Protein AF-A0A8D8XYU1-F1 (afdb_monomer)

Structure (mmCIF, N/CA/C/O backbone):
data_AF-A0A8D8XYU1-F1
#
_entry.id   AF-A0A8D8XYU1-F1
#
loop_
_atom_site.group_PDB
_atom_site.id
_atom_site.type_symbol
_atom_site.label_atom_id
_atom_site.label_alt_id
_atom_site.label_comp_id
_atom_site.label_asym_id
_atom_site.label_entity_id
_atom_site.label_seq_id
_atom_site.pdbx_PDB_ins_code
_atom_site.Cartn_x
_atom_site.Cartn_y
_atom_site.Cartn_z
_atom_site.occupancy
_atom_site.B_iso_or_equiv
_atom_site.auth_seq_id
_atom_site.auth_comp_id
_atom_site.auth_asym_id
_atom_site.auth_atom_id
_atom_site.pdbx_PDB_model_num
ATOM 1 N N . MET A 1 1 ? 33.922 26.039 55.544 1.00 51.41 1 MET A N 1
ATOM 2 C CA . MET A 1 1 ? 35.081 26.956 55.468 1.00 51.41 1 MET A CA 1
ATOM 3 C C . MET A 1 1 ? 36.335 26.258 55.995 1.00 51.41 1 MET A C 1
ATOM 5 O O . MET A 1 1 ? 36.881 26.666 57.000 1.00 51.41 1 MET A O 1
ATOM 9 N N . ILE A 1 2 ? 36.735 25.170 55.332 1.00 46.47 2 ILE A N 1
ATOM 10 C CA . ILE A 1 2 ? 38.005 24.420 55.407 1.00 46.47 2 ILE A CA 1
ATOM 11 C C . ILE A 1 2 ? 37.890 23.608 54.102 1.00 46.47 2 ILE A C 1
ATOM 13 O O . ILE A 1 2 ? 36.942 22.847 53.972 1.00 46.47 2 ILE A O 1
ATOM 17 N N . ILE A 1 3 ? 38.528 23.915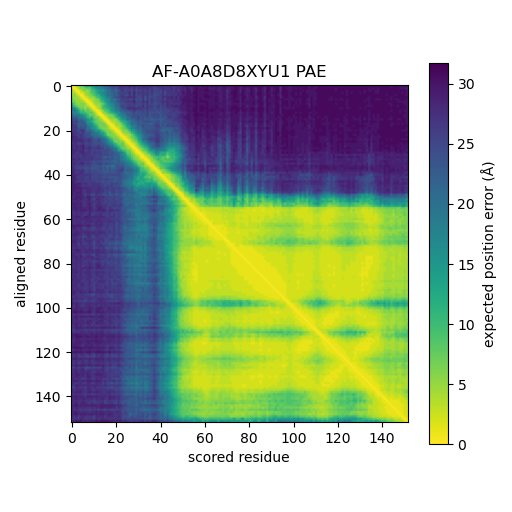 52.979 1.00 39.12 3 ILE A N 1
ATOM 18 C CA . ILE A 1 3 ? 39.875 23.501 52.576 1.00 39.12 3 ILE A CA 1
ATOM 19 C C . ILE A 1 3 ? 40.166 24.353 51.323 1.00 39.12 3 ILE A C 1
ATOM 21 O O . ILE A 1 3 ? 40.108 23.907 50.182 1.00 39.12 3 ILE A O 1
ATOM 25 N N . GLN A 1 4 ? 40.388 25.646 51.541 1.00 47.78 4 GLN A N 1
ATOM 26 C CA . GLN A 1 4 ? 40.924 26.570 50.543 1.00 47.78 4 GLN A CA 1
ATOM 27 C C . GLN A 1 4 ? 42.446 26.598 50.723 1.00 47.78 4 GLN A C 1
ATOM 29 O O . GLN A 1 4 ? 43.030 27.618 51.070 1.00 47.78 4 GLN A O 1
ATOM 34 N N . SER A 1 5 ? 43.075 25.427 50.588 1.00 42.50 5 SER A N 1
ATOM 35 C CA . SER A 1 5 ? 44.508 25.260 50.805 1.00 42.50 5 SER A CA 1
ATOM 36 C C . SER A 1 5 ? 45.082 24.276 49.791 1.00 42.50 5 SER A C 1
ATOM 38 O O . SER A 1 5 ? 44.640 23.136 49.690 1.00 42.50 5 SER A O 1
ATOM 40 N N . CYS A 1 6 ? 46.089 24.746 49.062 1.00 43.38 6 CYS A N 1
ATOM 41 C CA . CYS A 1 6 ? 47.073 23.934 48.349 1.00 43.38 6 CYS A CA 1
ATOM 42 C C . CYS A 1 6 ? 46.692 23.228 47.037 1.00 43.38 6 CYS A C 1
ATOM 44 O O . CYS A 1 6 ? 47.419 22.333 46.619 1.00 43.38 6 CYS A O 1
ATOM 46 N N . PHE A 1 7 ? 45.718 23.709 46.255 1.00 37.00 7 PHE A N 1
ATOM 47 C CA . PHE A 1 7 ? 45.661 23.376 44.810 1.00 37.00 7 PHE A CA 1
ATOM 48 C C . PHE A 1 7 ? 46.658 24.219 43.981 1.00 37.00 7 PHE A C 1
ATOM 50 O O . PHE A 1 7 ? 46.366 24.701 42.888 1.00 37.00 7 PHE A O 1
ATOM 57 N N . ARG A 1 8 ? 47.837 24.478 44.561 1.00 43.56 8 ARG A N 1
ATOM 58 C CA . ARG A 1 8 ? 48.863 25.394 44.049 1.00 43.56 8 ARG A CA 1
ATOM 59 C C . ARG A 1 8 ? 50.261 24.821 44.265 1.00 43.56 8 ARG A C 1
ATOM 61 O O . ARG A 1 8 ? 51.133 25.497 44.797 1.00 43.56 8 ARG A O 1
ATOM 68 N N . THR A 1 9 ? 50.480 23.566 43.880 1.00 49.31 9 THR A N 1
ATOM 69 C CA . THR A 1 9 ? 51.839 23.003 43.767 1.00 49.31 9 THR A CA 1
ATOM 70 C C . THR A 1 9 ? 51.900 21.852 42.765 1.00 49.31 9 THR A C 1
ATOM 72 O O . THR A 1 9 ? 52.421 20.799 43.077 1.00 49.31 9 THR A O 1
ATOM 75 N N . PHE A 1 10 ? 51.363 22.023 41.558 1.00 37.12 10 PHE A N 1
ATOM 76 C CA . PHE A 1 10 ? 51.751 21.176 40.420 1.00 37.12 10 PHE A CA 1
ATOM 77 C C . PHE A 1 10 ? 51.679 21.987 39.117 1.00 37.12 10 PHE A C 1
ATOM 79 O O . PHE A 1 10 ? 50.938 21.695 38.186 1.00 37.12 10 PHE A O 1
ATOM 86 N N . GLN A 1 11 ? 52.450 23.076 39.085 1.00 45.94 11 GLN A N 1
ATOM 87 C CA . GLN A 1 11 ? 53.042 23.582 37.849 1.00 45.94 11 GLN A CA 1
ATOM 88 C C . GLN A 1 11 ? 54.501 23.119 37.839 1.00 45.94 11 GLN A C 1
ATOM 90 O O . GLN A 1 11 ? 55.204 23.399 38.806 1.00 45.94 11 GLN A O 1
ATOM 95 N N . ASN A 1 12 ? 54.889 22.405 36.774 1.00 37.94 12 ASN A N 1
ATOM 96 C CA . ASN A 1 12 ? 56.229 21.983 36.312 1.00 37.94 12 ASN A CA 1
ATOM 97 C C . ASN A 1 12 ? 56.124 20.500 35.933 1.00 37.94 12 ASN A C 1
ATOM 99 O O . ASN A 1 12 ? 56.211 19.635 36.791 1.00 37.94 12 ASN A O 1
ATOM 103 N N . ILE A 1 13 ? 55.777 20.136 34.702 1.00 42.59 13 ILE A N 1
ATOM 104 C CA . ILE A 1 13 ? 56.581 20.254 33.476 1.00 42.59 13 ILE A CA 1
ATOM 105 C C . ILE A 1 13 ? 55.568 20.499 32.339 1.00 42.59 13 ILE A C 1
ATOM 107 O O . ILE A 1 13 ? 54.668 19.696 32.144 1.00 42.59 13 ILE A O 1
ATOM 111 N N . GLY A 1 14 ? 55.498 21.661 31.698 1.00 36.50 14 GLY A N 1
ATOM 112 C CA . GLY A 1 14 ? 56.465 22.097 30.699 1.00 36.50 14 GLY A CA 1
ATOM 113 C C . GLY A 1 14 ? 55.930 21.789 29.292 1.00 36.50 14 GLY A C 1
ATOM 114 O O . GLY A 1 14 ? 55.830 20.626 28.931 1.00 36.50 14 GLY A O 1
ATOM 115 N N . LEU A 1 15 ? 55.674 22.862 28.531 1.00 36.03 15 LEU A N 1
ATOM 116 C CA . LEU A 1 15 ? 55.569 22.963 27.063 1.00 36.03 15 LEU A CA 1
ATOM 117 C C . LEU A 1 15 ? 54.195 22.825 26.369 1.00 36.03 15 LEU A C 1
ATOM 119 O O . LEU A 1 15 ? 53.678 21.731 26.203 1.00 36.03 15 LEU A O 1
ATOM 123 N N . TYR A 1 16 ? 53.772 23.984 25.826 1.00 35.28 16 TYR A N 1
ATOM 124 C CA . TYR A 1 16 ? 53.130 24.226 24.516 1.00 35.28 16 TYR A CA 1
ATOM 125 C C . TYR A 1 16 ? 51.759 23.559 24.262 1.00 35.28 16 TYR A C 1
ATOM 127 O O . TYR A 1 16 ? 51.494 22.442 24.651 1.00 35.28 16 TYR A O 1
ATOM 135 N N . SER A 1 17 ? 50.783 24.132 23.571 1.00 35.66 17 SER A N 1
ATOM 136 C CA . SER A 1 17 ? 50.678 25.303 22.714 1.00 35.66 17 SER A CA 1
ATOM 137 C C . SER A 1 17 ? 49.178 25.486 22.457 1.00 35.66 17 SER A C 1
ATOM 139 O O . SER A 1 17 ? 48.428 24.520 22.327 1.00 35.66 17 SER A O 1
ATOM 141 N N . VAL A 1 18 ? 48.757 26.738 22.350 1.00 42.25 18 VAL A N 1
ATOM 142 C CA . VAL A 1 18 ? 47.465 27.162 21.813 1.00 42.25 18 VAL A CA 1
ATOM 143 C C . VAL A 1 18 ? 47.247 26.533 20.431 1.00 42.25 18 VAL A C 1
ATOM 145 O O . VAL A 1 18 ? 48.064 26.740 19.541 1.00 42.25 18 VAL A O 1
ATOM 148 N N . PHE A 1 19 ? 46.130 25.837 20.204 1.00 32.38 19 PHE A N 1
ATOM 149 C CA . PHE A 1 19 ? 45.599 25.694 18.847 1.00 32.38 19 PHE A CA 1
ATOM 150 C C . PHE A 1 19 ? 44.092 25.928 18.833 1.00 32.38 19 PHE A C 1
ATOM 152 O O . PHE A 1 19 ? 43.276 25.124 19.275 1.00 32.38 19 PHE A O 1
ATOM 159 N N . LYS A 1 20 ? 43.756 27.117 18.345 1.00 36.00 20 LYS A N 1
ATOM 160 C CA . LYS A 1 20 ? 42.423 27.561 17.969 1.00 36.00 20 LYS A CA 1
ATOM 161 C C . LYS A 1 20 ? 42.178 26.980 16.575 1.00 36.00 20 LYS A C 1
ATOM 163 O O . LYS A 1 20 ? 42.872 27.385 15.647 1.00 36.00 20 LYS A O 1
ATOM 168 N N . GLN A 1 21 ? 41.205 26.088 16.399 1.00 35.81 21 GLN A N 1
ATOM 169 C CA . GLN A 1 21 ? 40.668 25.820 15.064 1.00 35.81 21 GLN A CA 1
ATOM 170 C C . GLN A 1 21 ? 39.142 25.862 15.082 1.00 35.81 21 GLN A C 1
ATOM 172 O O . GLN A 1 21 ? 38.450 25.096 15.744 1.00 35.81 21 GLN A O 1
ATOM 177 N N . VAL A 1 22 ? 38.675 26.888 14.384 1.00 34.09 22 VAL A N 1
ATOM 178 C CA . VAL A 1 22 ? 37.308 27.233 14.015 1.00 34.09 22 VAL A CA 1
ATOM 179 C C . VAL A 1 22 ? 36.694 26.127 13.151 1.00 34.09 22 VAL A C 1
ATOM 181 O O . VAL A 1 22 ? 37.374 25.603 12.274 1.00 34.09 22 VAL A O 1
ATOM 184 N N . GLY A 1 23 ? 35.388 25.884 13.313 1.00 28.17 23 GLY A N 1
ATOM 185 C CA . GLY A 1 23 ? 34.531 25.475 12.192 1.00 28.17 23 GLY A CA 1
ATOM 186 C C . GLY A 1 23 ? 33.723 24.188 12.368 1.00 28.17 23 GLY A C 1
ATOM 187 O O . GLY A 1 23 ? 34.207 23.104 12.084 1.00 28.17 23 GLY A O 1
ATOM 188 N N . THR A 1 24 ? 32.450 24.355 12.747 1.00 40.00 24 THR A N 1
ATOM 189 C CA . THR A 1 24 ? 31.270 23.579 12.297 1.00 40.00 24 THR A CA 1
ATOM 190 C C . THR A 1 24 ? 31.404 22.062 12.085 1.00 40.00 24 THR A C 1
ATOM 192 O O . THR A 1 24 ? 31.699 21.613 10.982 1.00 40.00 24 THR A O 1
ATOM 195 N N . LEU A 1 25 ? 30.953 21.275 13.071 1.00 31.39 25 LEU A N 1
ATOM 196 C CA . LEU A 1 25 ? 30.407 19.933 12.832 1.00 31.39 25 LEU A CA 1
ATOM 197 C C . LEU A 1 25 ? 28.919 19.900 13.195 1.00 31.39 25 LEU A C 1
ATOM 199 O O . LEU A 1 25 ? 28.504 19.982 14.349 1.00 31.39 25 LEU A O 1
ATOM 203 N N . ARG A 1 26 ? 28.120 19.859 12.130 1.00 37.19 26 ARG A N 1
ATOM 204 C CA . ARG A 1 26 ? 26.667 19.721 12.094 1.00 37.19 26 ARG A CA 1
ATOM 205 C C . ARG A 1 26 ? 26.353 18.220 12.052 1.00 37.19 26 ARG A C 1
ATOM 207 O O . ARG A 1 26 ? 26.899 17.545 11.189 1.00 37.19 26 ARG A O 1
ATOM 214 N N . LYS A 1 27 ? 25.394 17.776 12.882 1.00 38.47 27 LYS A N 1
ATOM 215 C CA . LYS A 1 27 ? 24.853 16.397 13.009 1.00 38.47 27 LYS A CA 1
ATOM 216 C C . LYS A 1 27 ? 25.892 15.426 13.606 1.00 38.47 27 LYS A C 1
ATOM 218 O O . LYS A 1 27 ? 27.039 15.432 13.213 1.00 38.47 27 LYS A O 1
ATOM 223 N N . GLN A 1 28 ? 25.599 14.607 14.609 1.00 39.53 28 GLN A N 1
ATOM 224 C CA . GLN A 1 28 ? 24.501 13.651 14.693 1.00 39.53 28 GLN A CA 1
ATOM 225 C C . GLN A 1 28 ? 24.470 13.124 16.140 1.00 39.53 28 GLN A C 1
ATOM 227 O O . GLN A 1 28 ? 25.509 12.827 16.724 1.00 39.53 28 GLN A O 1
ATOM 232 N N . LYS A 1 29 ? 23.287 13.054 16.754 1.00 39.41 29 LYS A N 1
ATOM 233 C CA . LYS A 1 29 ? 23.102 12.610 18.143 1.00 39.41 29 LYS A CA 1
ATOM 234 C C . LYS A 1 29 ? 23.204 11.077 18.207 1.00 39.41 29 LYS A C 1
ATOM 236 O O . LYS A 1 29 ? 22.180 10.405 18.201 1.00 39.41 29 LYS A O 1
ATOM 241 N N . GLN A 1 30 ? 24.419 10.530 18.221 1.00 40.41 30 GLN A N 1
ATOM 242 C CA . GLN A 1 30 ? 24.679 9.098 18.419 1.00 40.41 30 GLN A CA 1
ATOM 243 C C . GLN A 1 30 ? 25.009 8.835 19.896 1.00 40.41 30 GLN A C 1
ATOM 245 O O . GLN A 1 30 ? 25.877 9.486 20.476 1.00 40.41 30 GLN A O 1
ATOM 250 N N . ARG A 1 31 ? 24.281 7.913 20.534 1.00 39.28 31 ARG A N 1
ATOM 251 C CA . ARG A 1 31 ? 24.612 7.417 21.877 1.00 39.28 31 ARG A CA 1
ATOM 252 C C . ARG A 1 31 ? 25.619 6.279 21.717 1.00 39.28 31 ARG A C 1
ATOM 254 O O . ARG A 1 31 ? 25.264 5.230 21.202 1.00 39.28 31 ARG A O 1
ATOM 261 N N . VAL A 1 32 ? 26.856 6.512 22.147 1.00 41.72 32 VAL A N 1
ATOM 262 C CA . VAL A 1 32 ? 27.949 5.530 22.132 1.00 41.72 32 VAL A CA 1
ATOM 263 C C . VAL A 1 32 ? 27.997 4.835 23.492 1.00 41.72 32 VAL A C 1
ATOM 265 O O . VAL A 1 32 ? 28.098 5.509 24.518 1.00 41.72 32 VAL A O 1
ATOM 268 N N . THR A 1 33 ? 27.944 3.505 23.521 1.00 46.56 33 THR A N 1
ATOM 269 C CA . THR A 1 33 ?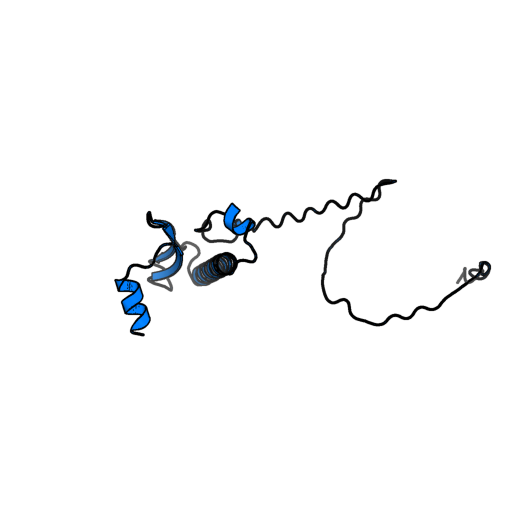 28.236 2.722 24.730 1.00 46.56 33 THR A CA 1
ATOM 270 C C . THR A 1 33 ? 29.613 2.095 24.561 1.00 46.56 33 THR A C 1
ATOM 272 O O . THR A 1 33 ? 29.778 1.129 23.826 1.00 46.56 33 THR A O 1
ATOM 275 N N . ALA A 1 34 ? 30.621 2.679 25.207 1.00 42.91 34 ALA A N 1
ATOM 276 C CA . ALA A 1 34 ? 31.979 2.148 25.211 1.00 42.91 34 ALA A CA 1
ATOM 277 C C . ALA A 1 34 ? 32.151 1.188 26.397 1.00 42.91 34 ALA A C 1
ATOM 279 O O . ALA A 1 34 ? 32.024 1.603 27.549 1.00 42.91 34 ALA A O 1
ATOM 280 N N . VAL A 1 35 ? 32.454 -0.084 26.129 1.00 48.16 35 VAL A N 1
ATOM 281 C CA . VAL A 1 35 ? 32.927 -1.029 27.151 1.00 48.16 35 VAL A CA 1
ATOM 282 C C . VAL A 1 35 ? 34.450 -1.057 27.073 1.00 48.16 35 VAL A C 1
ATOM 284 O O . VAL A 1 35 ? 35.023 -1.515 26.088 1.00 48.16 35 VAL A O 1
ATOM 287 N N . LEU A 1 36 ? 35.112 -0.517 28.097 1.00 40.62 36 LEU A N 1
ATOM 288 C CA . LEU A 1 36 ? 36.570 -0.508 28.210 1.00 40.62 36 LEU A CA 1
ATOM 289 C C . LEU A 1 36 ? 37.041 -1.835 28.819 1.00 40.62 36 LEU A C 1
ATOM 291 O O . LEU A 1 36 ? 37.145 -1.962 30.036 1.00 40.62 36 LEU A O 1
ATOM 295 N N . LEU A 1 37 ? 37.334 -2.819 27.971 1.00 39.28 37 LEU A N 1
ATOM 296 C CA . LEU A 1 37 ? 38.180 -3.958 28.331 1.00 39.28 37 LEU A CA 1
ATOM 297 C C . LEU A 1 37 ? 39.564 -3.738 27.715 1.00 39.28 37 LEU A C 1
ATOM 299 O O . LEU A 1 37 ? 39.696 -3.348 26.555 1.00 39.28 37 LEU A O 1
ATOM 303 N N . TRP A 1 38 ? 40.590 -3.904 28.546 1.00 37.84 38 TRP A N 1
ATOM 304 C CA . TRP A 1 38 ? 41.987 -3.591 28.254 1.00 37.84 38 TRP A CA 1
ATOM 305 C C . TRP A 1 38 ? 42.426 -4.160 26.893 1.00 37.84 38 TRP A C 1
ATOM 307 O O . TRP A 1 38 ? 42.437 -5.370 26.691 1.00 37.84 38 TRP A O 1
ATOM 317 N N . GLY A 1 39 ? 42.817 -3.277 25.971 1.00 43.34 39 GLY A N 1
ATOM 318 C CA . GLY A 1 39 ? 43.651 -3.633 24.818 1.00 43.34 39 GLY A CA 1
ATOM 319 C C . GLY A 1 39 ? 42.978 -3.719 23.448 1.00 43.34 39 GLY A C 1
ATOM 320 O O . GLY A 1 39 ? 43.691 -3.825 22.455 1.00 43.34 39 GLY A O 1
ATOM 321 N N . SER A 1 40 ? 41.655 -3.624 23.321 1.00 45.16 40 SER A N 1
ATOM 322 C CA . SER A 1 40 ? 41.007 -3.543 22.001 1.00 45.16 40 SER A CA 1
ATOM 323 C C . SER A 1 40 ? 39.673 -2.815 22.108 1.00 45.16 40 SER A C 1
ATOM 325 O O . SER A 1 40 ? 38.734 -3.304 22.730 1.00 45.16 40 SER A O 1
ATOM 327 N N . LEU A 1 41 ? 39.585 -1.630 21.497 1.00 40.75 41 LEU A N 1
ATOM 328 C CA . LEU A 1 41 ? 38.313 -0.946 21.295 1.00 40.75 41 LEU A CA 1
ATOM 329 C C . LEU A 1 41 ? 37.543 -1.707 20.207 1.00 40.75 41 LEU A C 1
ATOM 331 O O . LEU A 1 41 ? 37.659 -1.402 19.022 1.00 40.75 41 LEU A O 1
ATOM 335 N N . PHE A 1 42 ? 36.782 -2.723 20.604 1.00 46.75 42 PHE A N 1
ATOM 336 C CA . PHE A 1 42 ? 35.799 -3.343 19.724 1.00 46.75 42 PHE A CA 1
ATOM 337 C C . PHE A 1 42 ? 34.626 -2.373 19.568 1.00 46.75 42 PHE A C 1
ATOM 339 O O . PHE A 1 42 ? 33.735 -2.301 20.415 1.00 46.75 42 PHE A O 1
ATOM 346 N N . ILE A 1 43 ? 34.648 -1.581 18.494 1.00 50.16 43 ILE A N 1
ATOM 347 C CA . ILE A 1 43 ? 33.465 -0.852 18.037 1.00 50.16 43 ILE A CA 1
ATOM 348 C C . ILE A 1 43 ? 32.538 -1.894 17.412 1.00 50.16 43 ILE A C 1
ATOM 350 O O . ILE A 1 43 ? 32.659 -2.226 16.235 1.00 50.16 43 ILE A O 1
ATOM 354 N N . ASN A 1 44 ? 31.622 -2.438 18.210 1.00 45.59 44 ASN A N 1
ATOM 355 C CA . ASN A 1 44 ? 30.496 -3.183 17.666 1.00 45.59 44 ASN A CA 1
ATOM 356 C C . ASN A 1 44 ? 29.539 -2.167 17.045 1.00 45.59 44 ASN A C 1
ATOM 358 O O . ASN A 1 44 ? 28.730 -1.559 17.745 1.00 45.59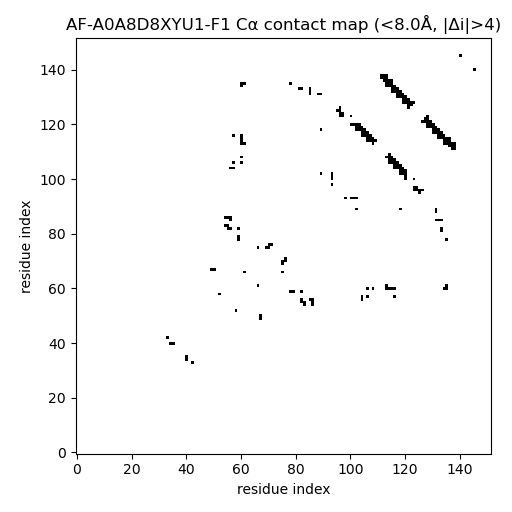 44 ASN A O 1
ATOM 362 N N . ASN A 1 45 ? 29.658 -1.959 15.734 1.00 50.34 45 ASN A N 1
ATOM 363 C CA . ASN A 1 45 ? 28.668 -1.211 14.979 1.00 50.34 45 ASN A CA 1
ATOM 364 C C . ASN A 1 45 ? 27.461 -2.123 14.739 1.00 50.34 45 ASN A C 1
ATOM 366 O O . ASN A 1 45 ? 27.342 -2.752 13.691 1.00 50.34 45 ASN A O 1
ATOM 370 N N . THR A 1 46 ? 26.580 -2.259 15.729 1.00 43.81 46 THR A N 1
ATOM 371 C CA . THR A 1 46 ? 25.251 -2.837 15.497 1.00 43.81 46 THR A CA 1
ATOM 372 C C . THR A 1 46 ? 24.350 -1.757 14.908 1.00 43.81 46 THR A C 1
ATOM 374 O O . THR A 1 46 ? 23.365 -1.355 15.523 1.00 43.81 46 THR A O 1
ATOM 377 N N . ASP A 1 47 ? 24.695 -1.276 13.715 1.00 47.38 47 ASP A N 1
ATOM 378 C CA . ASP A 1 47 ? 23.745 -0.584 12.848 1.00 47.38 47 ASP A CA 1
ATOM 379 C C . ASP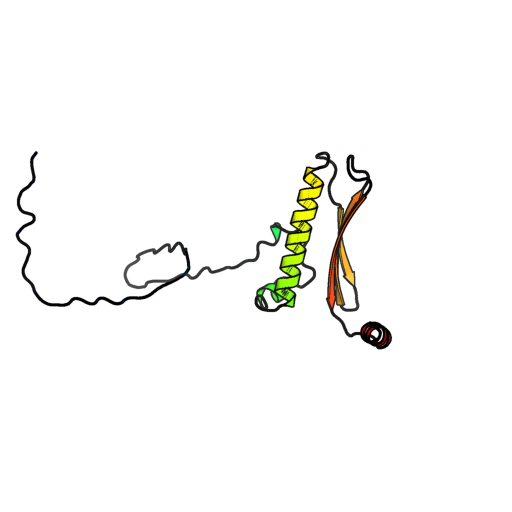 A 1 47 ? 22.907 -1.655 12.144 1.00 47.38 47 ASP A C 1
ATOM 381 O O . ASP A 1 47 ? 22.960 -1.838 10.930 1.00 47.38 47 ASP A O 1
ATOM 385 N N . THR A 1 48 ? 22.136 -2.417 12.918 1.00 42.59 48 THR A N 1
ATOM 386 C CA . THR A 1 48 ? 21.037 -3.182 12.340 1.00 42.59 48 THR A CA 1
ATOM 387 C C . THR A 1 48 ? 19.910 -2.182 12.129 1.00 42.59 48 THR A C 1
ATOM 389 O O . THR A 1 48 ? 19.028 -2.015 12.969 1.00 42.59 48 THR A O 1
ATOM 392 N N . SER A 1 49 ? 19.970 -1.457 11.015 1.00 53.91 49 SER A N 1
ATOM 393 C CA . SER A 1 49 ? 18.875 -0.655 10.474 1.00 53.91 49 SER A CA 1
ATOM 394 C C . SER A 1 49 ? 17.765 -1.576 9.952 1.00 53.91 49 SER A C 1
ATOM 396 O O . SER A 1 49 ? 17.374 -1.513 8.792 1.00 53.91 49 SER A O 1
ATOM 398 N N . SER A 1 50 ? 17.253 -2.471 10.801 1.00 59.75 50 SER A N 1
ATOM 399 C CA . SER A 1 50 ? 16.071 -3.258 10.469 1.00 59.75 50 SER A CA 1
ATOM 400 C C . SER A 1 50 ? 14.904 -2.288 10.345 1.00 59.75 50 SER A C 1
ATOM 402 O O . SER A 1 50 ? 14.516 -1.660 11.335 1.00 59.75 50 SER A O 1
ATOM 404 N N . MET A 1 51 ? 14.372 -2.119 9.136 1.00 65.75 51 MET A N 1
ATOM 405 C CA . MET A 1 51 ? 13.157 -1.337 8.936 1.00 65.75 51 MET A CA 1
ATOM 406 C C . MET A 1 51 ? 12.059 -1.898 9.843 1.00 65.75 51 MET A C 1
ATOM 408 O O . MET A 1 51 ? 11.791 -3.099 9.827 1.00 65.75 51 MET A O 1
ATOM 412 N N . ASP A 1 52 ? 11.433 -1.045 10.653 1.00 70.88 52 ASP A N 1
ATOM 413 C CA . ASP A 1 52 ? 10.317 -1.465 11.498 1.00 70.88 52 ASP A CA 1
ATOM 414 C C . ASP A 1 52 ? 9.057 -1.658 10.643 1.00 70.88 52 ASP A C 1
ATOM 416 O O . ASP A 1 52 ? 8.221 -0.767 10.480 1.00 70.88 52 ASP A O 1
ATOM 420 N N . LEU A 1 53 ? 8.939 -2.853 10.068 1.00 70.00 53 LEU A N 1
ATOM 421 C CA . LEU A 1 53 ? 7.816 -3.247 9.222 1.00 70.00 53 LEU A CA 1
ATOM 422 C C . LEU A 1 53 ? 6.534 -3.519 10.022 1.00 70.00 53 LEU A C 1
ATOM 424 O O . LEU A 1 53 ? 5.477 -3.668 9.415 1.00 70.00 53 LEU A O 1
ATOM 428 N N . SER A 1 54 ? 6.599 -3.556 11.361 1.00 76.19 54 SER A N 1
ATOM 429 C CA . SER A 1 54 ? 5.407 -3.707 12.209 1.00 76.19 54 SER A CA 1
ATOM 430 C C . SER A 1 54 ? 4.506 -2.471 12.175 1.00 76.19 54 SER A C 1
ATOM 432 O O . SER A 1 54 ? 3.334 -2.526 12.543 1.00 76.19 54 SER A O 1
ATOM 434 N N . THR A 1 55 ? 5.046 -1.349 11.695 1.00 86.31 55 THR A N 1
ATOM 435 C CA . THR A 1 55 ? 4.314 -0.092 11.614 1.00 86.31 55 THR A CA 1
ATOM 436 C C . THR A 1 55 ? 3.226 -0.118 10.538 1.00 86.31 55 THR A C 1
ATOM 438 O O . THR A 1 55 ? 2.221 0.559 10.734 1.00 86.31 55 THR A O 1
ATOM 441 N N . PHE A 1 56 ? 3.375 -0.871 9.443 1.00 93.12 56 PHE A N 1
ATOM 442 C CA . PHE A 1 56 ? 2.485 -0.787 8.276 1.00 93.12 56 PHE A CA 1
ATOM 443 C C . PHE A 1 56 ? 1.184 -1.597 8.397 1.00 93.12 56 PHE A C 1
ATOM 445 O O . PHE A 1 56 ? 1.089 -2.531 9.188 1.00 93.12 56 PHE A O 1
ATOM 452 N N . MET A 1 57 ? 0.187 -1.268 7.562 1.00 93.19 57 MET A N 1
ATOM 453 C CA . MET A 1 57 ? -1.089 -2.006 7.484 1.00 93.19 57 MET A CA 1
ATOM 454 C C . MET A 1 57 ? -0.929 -3.454 6.983 1.00 93.19 57 MET A C 1
ATOM 456 O O . MET A 1 57 ? -1.708 -4.322 7.367 1.00 93.19 57 MET A O 1
ATOM 460 N N . ALA A 1 58 ? 0.063 -3.721 6.128 1.00 93.88 58 ALA A N 1
ATOM 461 C CA . ALA A 1 58 ? 0.436 -5.063 5.685 1.00 93.88 58 ALA A CA 1
ATOM 462 C C . ALA A 1 58 ? 1.929 -5.121 5.337 1.00 93.88 58 ALA A C 1
ATOM 464 O O . ALA A 1 58 ? 2.634 -4.109 5.351 1.00 93.88 58 ALA A O 1
ATOM 465 N N . GLU A 1 59 ? 2.406 -6.313 4.987 1.00 93.25 59 GLU A N 1
ATOM 466 C CA . GLU A 1 59 ? 3.758 -6.477 4.463 1.00 93.25 59 GLU A CA 1
ATOM 467 C C . GLU A 1 59 ? 3.958 -5.718 3.137 1.00 93.25 59 GLU A C 1
ATOM 469 O O . GLU A 1 59 ? 3.021 -5.658 2.334 1.00 93.25 59 GLU A O 1
ATOM 474 N N . PRO A 1 60 ? 5.175 -5.199 2.872 1.00 92.50 60 PRO A N 1
ATOM 475 C CA . PRO A 1 60 ? 5.493 -4.508 1.623 1.00 92.50 60 PRO A CA 1
ATOM 476 C C . PRO A 1 60 ? 5.168 -5.315 0.365 1.00 92.50 60 PRO A C 1
ATOM 478 O O . PRO A 1 60 ? 5.156 -6.551 0.376 1.00 92.50 60 PRO A O 1
ATOM 481 N N . VAL A 1 61 ? 4.887 -4.611 -0.733 1.00 92.50 61 VAL A N 1
ATOM 482 C CA . VAL A 1 61 ? 4.568 -5.254 -2.016 1.00 92.50 61 VAL A CA 1
ATOM 483 C C . VAL A 1 61 ? 5.838 -5.856 -2.609 1.00 92.50 61 VAL A C 1
ATOM 485 O O . VAL A 1 61 ? 5.811 -6.988 -3.089 1.00 92.50 61 VAL A O 1
ATOM 488 N N . THR A 1 62 ? 6.945 -5.122 -2.528 1.00 92.62 62 THR A N 1
ATOM 489 C CA . THR A 1 62 ? 8.273 -5.590 -2.926 1.00 92.62 62 THR A CA 1
ATOM 490 C C . THR A 1 62 ? 8.916 -6.436 -1.823 1.00 92.62 62 THR A C 1
ATOM 492 O O . THR A 1 62 ? 8.650 -6.254 -0.634 1.00 92.62 62 THR A O 1
ATOM 495 N N . ASP A 1 63 ? 9.796 -7.364 -2.203 1.00 91.75 63 ASP A N 1
ATOM 496 C CA . ASP A 1 63 ? 10.510 -8.215 -1.251 1.00 91.75 63 ASP A CA 1
ATOM 497 C C . ASP A 1 63 ? 11.324 -7.395 -0.241 1.00 91.75 63 ASP A C 1
ATOM 499 O O . ASP A 1 63 ? 12.114 -6.523 -0.610 1.00 91.75 63 ASP A O 1
ATOM 503 N N . LYS A 1 64 ? 11.192 -7.735 1.047 1.00 90.06 64 LYS A N 1
ATOM 504 C CA . LYS A 1 64 ? 11.846 -7.027 2.166 1.00 90.06 64 LYS A CA 1
ATOM 505 C C . LYS A 1 64 ? 13.355 -6.886 1.956 1.00 90.06 64 LYS A C 1
ATOM 507 O O . LYS A 1 64 ? 13.891 -5.791 2.081 1.00 90.06 64 LYS A O 1
ATOM 512 N N . LYS A 1 65 ? 14.009 -7.971 1.530 1.00 91.25 65 LYS A N 1
ATOM 513 C CA . LYS A 1 65 ? 15.445 -7.989 1.232 1.00 91.25 65 LYS A CA 1
ATOM 514 C C . LYS A 1 65 ? 15.825 -6.984 0.140 1.00 91.25 65 LYS A C 1
ATOM 516 O O . LYS A 1 65 ? 16.818 -6.284 0.266 1.00 91.25 65 LYS A O 1
ATOM 521 N N . HIS A 1 66 ? 15.016 -6.870 -0.914 1.00 90.81 66 HIS A N 1
ATOM 522 C CA . HIS A 1 66 ? 15.290 -5.924 -1.995 1.00 90.81 66 HIS A CA 1
ATOM 523 C C . HIS A 1 66 ? 15.211 -4.472 -1.510 1.00 90.81 66 HIS A C 1
ATOM 525 O O . HIS A 1 66 ? 16.041 -3.651 -1.897 1.00 90.81 66 HIS A O 1
ATOM 531 N N . LEU A 1 67 ? 14.242 -4.169 -0.643 1.00 90.25 67 LEU A N 1
ATOM 532 C CA . LEU A 1 67 ? 14.091 -2.845 -0.040 1.00 90.25 67 LEU A CA 1
ATOM 533 C C . LEU A 1 67 ? 15.249 -2.519 0.920 1.00 90.25 67 LEU A C 1
ATOM 535 O O . LEU A 1 67 ? 15.707 -1.380 0.958 1.00 90.25 67 LEU A O 1
ATOM 539 N N . GLU A 1 68 ? 15.754 -3.511 1.659 1.00 89.12 68 GLU A N 1
ATOM 540 C CA . GLU A 1 68 ? 16.925 -3.366 2.537 1.00 89.12 68 GLU A CA 1
ATOM 541 C C . GLU A 1 68 ? 18.221 -3.140 1.752 1.00 89.12 68 GLU A C 1
ATOM 543 O O . GLU A 1 68 ? 19.017 -2.281 2.134 1.00 89.12 68 GLU A O 1
ATOM 548 N N . ASP A 1 69 ? 18.400 -3.858 0.641 1.00 92.19 69 ASP A N 1
ATOM 549 C CA . ASP A 1 69 ? 19.581 -3.755 -0.221 1.00 92.19 69 ASP A CA 1
ATOM 550 C C . ASP A 1 69 ? 19.602 -2.435 -1.026 1.00 92.19 69 ASP A C 1
ATOM 552 O O . ASP A 1 69 ? 20.670 -1.957 -1.404 1.00 92.19 69 ASP A O 1
ATOM 556 N N . ASN A 1 70 ? 18.435 -1.828 -1.296 1.00 92.94 70 ASN A N 1
ATOM 557 C CA . ASN A 1 70 ? 18.282 -0.673 -2.196 1.00 92.94 70 ASN A CA 1
ATOM 558 C C . ASN A 1 70 ? 17.632 0.544 -1.512 1.00 92.94 70 ASN A C 1
ATOM 560 O O . ASN A 1 70 ? 16.756 1.190 -2.092 1.00 92.94 70 ASN A O 1
ATOM 564 N N . GLN A 1 71 ? 18.045 0.877 -0.287 1.00 88.50 71 GLN A N 1
ATOM 565 C CA . GLN A 1 71 ? 17.442 1.968 0.503 1.00 88.50 71 GLN A CA 1
ATOM 566 C C . GLN A 1 71 ? 17.537 3.351 -0.160 1.00 88.50 71 GLN A C 1
ATOM 568 O O . GLN A 1 71 ? 16.634 4.176 -0.004 1.00 88.50 71 GLN A O 1
ATOM 573 N N . ASP A 1 72 ? 18.601 3.599 -0.926 1.00 90.06 72 ASP A N 1
ATOM 574 C CA . ASP A 1 72 ? 18.815 4.873 -1.619 1.00 90.06 72 ASP A CA 1
ATOM 575 C C . ASP A 1 72 ? 18.029 4.990 -2.937 1.00 90.06 72 ASP A C 1
ATOM 577 O O . ASP A 1 72 ? 17.927 6.085 -3.498 1.00 90.06 72 ASP A O 1
ATOM 581 N N . ASP A 1 73 ? 17.438 3.896 -3.434 1.00 94.62 73 ASP A N 1
ATOM 582 C CA . ASP A 1 73 ? 16.669 3.918 -4.677 1.00 94.62 73 ASP A CA 1
ATOM 583 C C . ASP A 1 73 ? 15.350 4.687 -4.514 1.00 94.62 73 ASP A C 1
ATOM 585 O O . ASP A 1 73 ? 14.637 4.593 -3.510 1.00 94.62 73 ASP A O 1
ATOM 589 N N . MET A 1 74 ? 14.981 5.448 -5.546 1.00 95.38 74 MET A N 1
ATOM 590 C CA . MET A 1 74 ? 13.767 6.263 -5.520 1.00 95.38 74 MET A CA 1
ATOM 591 C C . MET A 1 74 ? 12.510 5.414 -5.383 1.00 95.38 74 MET A C 1
ATOM 593 O O . MET A 1 74 ? 11.581 5.842 -4.698 1.00 95.38 74 MET A O 1
ATOM 597 N N . LYS A 1 75 ? 12.484 4.217 -5.981 1.00 94.19 75 LYS A N 1
ATOM 598 C CA . LYS A 1 75 ? 11.330 3.313 -5.896 1.00 94.19 75 LYS A CA 1
ATOM 599 C C . LYS A 1 75 ? 11.140 2.808 -4.469 1.00 94.19 75 LYS A C 1
ATOM 601 O O . LYS A 1 75 ? 10.042 2.939 -3.939 1.00 94.19 75 LYS A O 1
ATOM 606 N N . THR A 1 76 ? 12.217 2.349 -3.829 1.00 94.19 76 THR A N 1
ATOM 607 C CA . THR A 1 76 ? 12.220 1.911 -2.425 1.00 94.19 76 THR A CA 1
ATOM 608 C C . THR A 1 76 ? 11.721 3.011 -1.496 1.00 94.19 76 THR A C 1
ATOM 610 O O . THR A 1 76 ? 10.778 2.809 -0.732 1.00 94.19 76 THR A O 1
ATOM 613 N N . ARG A 1 77 ? 12.297 4.219 -1.590 1.00 94.31 77 ARG A N 1
ATOM 614 C CA . ARG A 1 77 ? 11.878 5.345 -0.739 1.00 94.31 77 ARG A CA 1
ATOM 615 C C . ARG A 1 77 ? 10.419 5.731 -0.970 1.00 94.31 77 ARG A C 1
ATOM 617 O O . ARG A 1 77 ? 9.725 6.065 -0.012 1.00 94.31 77 ARG A O 1
ATOM 624 N N . MET A 1 78 ? 9.965 5.703 -2.224 1.00 96.31 78 MET A N 1
ATOM 625 C CA . MET A 1 78 ? 8.582 6.013 -2.576 1.00 96.31 78 MET A CA 1
ATOM 626 C C . MET A 1 78 ? 7.619 4.979 -1.991 1.00 96.31 78 MET A C 1
ATOM 628 O O . MET A 1 78 ? 6.645 5.377 -1.360 1.00 96.31 78 MET A O 1
ATOM 632 N N . GLU A 1 79 ? 7.907 3.683 -2.145 1.00 94.81 79 GLU A N 1
ATOM 633 C CA . GLU A 1 79 ? 7.094 2.589 -1.598 1.00 94.81 79 GLU A CA 1
ATOM 634 C C . GLU A 1 79 ? 6.949 2.709 -0.076 1.00 94.81 79 GLU A C 1
ATOM 636 O O . GLU A 1 79 ? 5.834 2.755 0.443 1.00 94.81 79 GLU A O 1
ATOM 641 N N . LEU A 1 80 ? 8.061 2.872 0.643 1.00 93.50 80 LEU A N 1
ATOM 642 C CA . LEU A 1 80 ? 8.038 3.017 2.101 1.00 93.50 80 LEU A CA 1
ATOM 643 C C . LEU A 1 80 ? 7.280 4.276 2.547 1.00 93.50 80 LEU A C 1
ATOM 645 O O . LEU A 1 80 ? 6.536 4.249 3.530 1.00 93.50 80 LEU A O 1
ATOM 649 N N . MET A 1 81 ? 7.437 5.383 1.816 1.00 94.69 81 MET A N 1
ATOM 650 C CA . MET A 1 81 ? 6.729 6.627 2.106 1.00 94.69 81 MET A CA 1
ATOM 651 C C . MET A 1 81 ? 5.214 6.474 1.929 1.00 94.69 81 MET A C 1
ATOM 653 O O . MET A 1 81 ? 4.468 6.858 2.828 1.00 94.69 81 MET A O 1
ATOM 657 N N . ILE A 1 82 ? 4.742 5.915 0.809 1.00 96.19 82 ILE A N 1
ATOM 658 C CA . ILE A 1 82 ? 3.297 5.755 0.573 1.00 96.19 82 ILE A CA 1
ATOM 659 C C . ILE A 1 82 ? 2.673 4.734 1.525 1.00 96.19 82 ILE A C 1
ATOM 661 O O . ILE A 1 82 ? 1.551 4.950 1.974 1.00 96.19 82 ILE A O 1
ATOM 665 N N . MET A 1 83 ? 3.398 3.673 1.896 1.00 95.19 83 MET A N 1
ATOM 666 C CA . MET A 1 83 ? 2.945 2.706 2.901 1.00 95.19 83 MET A CA 1
ATOM 667 C C . MET A 1 83 ? 2.783 3.350 4.278 1.00 95.19 83 MET A C 1
ATOM 669 O O . MET A 1 83 ? 1.795 3.109 4.980 1.00 95.19 83 MET A O 1
ATOM 673 N N . LYS A 1 84 ? 3.731 4.213 4.661 1.00 95.12 84 LYS A N 1
ATOM 674 C CA . LYS A 1 84 ? 3.630 4.989 5.898 1.00 95.12 84 LYS A CA 1
ATOM 675 C C . LYS A 1 84 ? 2.408 5.902 5.865 1.00 95.12 84 LYS A C 1
ATOM 677 O O . LYS A 1 84 ? 1.599 5.865 6.783 1.00 95.12 84 LYS A O 1
ATOM 682 N N . ILE A 1 85 ? 2.249 6.663 4.784 1.00 96.12 85 ILE A N 1
ATOM 683 C CA . ILE A 1 85 ? 1.117 7.575 4.604 1.00 96.12 85 ILE A CA 1
ATOM 684 C C . ILE A 1 85 ? -0.212 6.810 4.652 1.00 96.12 85 ILE A C 1
ATOM 686 O O . ILE A 1 85 ? -1.116 7.228 5.366 1.00 96.12 85 ILE A O 1
ATOM 690 N N . GLN A 1 86 ? -0.327 5.667 3.965 1.00 96.75 86 GLN A N 1
ATOM 691 C CA . GLN A 1 86 ? -1.522 4.818 4.018 1.00 96.75 86 GLN A CA 1
ATOM 692 C C . GLN A 1 86 ? -1.863 4.432 5.457 1.00 96.75 86 GLN A C 1
ATOM 694 O O . GLN A 1 86 ? -3.014 4.547 5.866 1.00 96.75 86 GLN A O 1
ATOM 699 N N . THR A 1 87 ? -0.864 4.000 6.223 1.00 96.19 87 THR A N 1
ATOM 700 C CA . THR A 1 87 ? -1.037 3.610 7.625 1.00 96.19 87 THR A CA 1
ATOM 701 C C . THR A 1 87 ? -1.496 4.789 8.477 1.00 96.19 87 THR A C 1
ATOM 703 O O . THR A 1 87 ? -2.446 4.657 9.248 1.00 96.19 87 THR A O 1
ATOM 706 N N . ASP A 1 88 ? -0.852 5.945 8.322 1.00 95.81 88 ASP A N 1
ATOM 707 C CA . ASP A 1 88 ? -1.188 7.156 9.066 1.00 95.81 88 ASP A CA 1
ATOM 708 C C . ASP A 1 88 ? -2.631 7.597 8.768 1.00 95.81 88 ASP A C 1
ATOM 710 O O . ASP A 1 88 ? -3.381 7.894 9.697 1.00 95.81 88 ASP A O 1
ATOM 714 N N . PHE A 1 89 ? -3.056 7.553 7.499 1.00 96.06 89 PHE A N 1
ATOM 715 C CA . PHE A 1 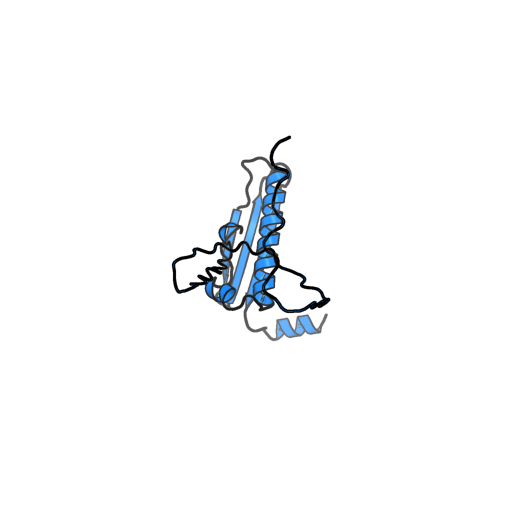89 ? -4.437 7.842 7.104 1.00 96.06 89 PHE A CA 1
ATOM 716 C C . PHE A 1 89 ? -5.433 6.809 7.629 1.00 96.06 89 PHE A C 1
ATOM 718 O O . PHE A 1 89 ? -6.455 7.205 8.180 1.00 96.06 89 PHE A O 1
ATOM 725 N N . CYS A 1 90 ? -5.152 5.508 7.505 1.00 96.00 90 CYS A N 1
ATOM 726 C CA . CYS A 1 90 ? -6.051 4.466 8.012 1.00 96.00 90 CYS A CA 1
ATOM 727 C C . CYS A 1 90 ? -6.266 4.632 9.520 1.00 96.00 90 CYS A C 1
ATOM 729 O O . CYS A 1 90 ? -7.400 4.699 9.977 1.00 96.00 90 CYS A O 1
ATOM 731 N N . ARG A 1 91 ? -5.185 4.824 10.284 1.00 95.12 91 ARG A N 1
ATOM 732 C CA . ARG A 1 91 ? -5.264 5.046 11.735 1.00 95.12 91 ARG A CA 1
ATOM 733 C C . ARG A 1 91 ? -5.938 6.360 12.107 1.00 95.12 91 ARG A C 1
ATOM 735 O O . ARG A 1 91 ? -6.535 6.444 13.173 1.00 95.12 91 ARG A O 1
ATOM 742 N N . ALA A 1 92 ? -5.788 7.407 11.297 1.00 95.62 92 ALA A N 1
ATOM 743 C CA . ALA A 1 92 ? -6.489 8.666 11.521 1.00 95.62 92 ALA A CA 1
ATOM 744 C C . ALA A 1 92 ? -7.997 8.494 11.311 1.00 95.62 92 ALA A C 1
ATOM 746 O O . ALA A 1 92 ? -8.768 8.939 12.147 1.00 95.62 92 ALA A O 1
ATOM 747 N N . LEU A 1 93 ? -8.407 7.793 10.251 1.00 95.25 93 LEU A N 1
ATOM 748 C CA . LEU A 1 93 ? -9.816 7.532 9.960 1.00 95.25 93 LEU A CA 1
ATOM 749 C C . LEU A 1 93 ? -10.459 6.588 10.987 1.00 95.25 93 LEU A C 1
ATOM 751 O O . LEU A 1 93 ? -11.573 6.852 11.418 1.00 95.25 93 LEU A O 1
ATOM 755 N N . GLU A 1 94 ? -9.748 5.554 11.450 1.00 94.94 94 GLU A N 1
ATOM 756 C CA . GLU A 1 94 ? -10.227 4.664 12.525 1.00 94.94 94 GLU A CA 1
ATOM 757 C C . GLU A 1 94 ? -10.465 5.400 13.851 1.00 94.94 94 GLU A C 1
ATOM 759 O O . GLU A 1 94 ? -11.305 4.983 14.639 1.00 94.94 94 GLU A O 1
ATOM 764 N N . LYS A 1 95 ? -9.739 6.493 14.125 1.00 95.00 95 LYS A N 1
ATOM 765 C CA . LYS A 1 95 ? -9.922 7.284 15.357 1.00 95.00 95 LYS A CA 1
ATOM 766 C C . LYS A 1 95 ? -11.191 8.128 15.359 1.00 95.00 95 LYS A C 1
ATOM 768 O O . LYS A 1 95 ? -11.651 8.490 16.437 1.00 95.00 95 LYS A O 1
ATOM 773 N N . GLU A 1 96 ? -11.703 8.471 14.183 1.00 95.06 96 GLU A N 1
ATOM 774 C CA . GLU A 1 96 ? -12.951 9.226 14.038 1.00 95.06 96 GLU A CA 1
ATOM 775 C C . GLU A 1 96 ? -14.185 8.304 14.082 1.00 95.06 96 GLU A C 1
ATOM 777 O O . GLU A 1 96 ? -15.314 8.788 14.094 1.00 95.06 96 GLU A O 1
ATOM 782 N N . GLU A 1 97 ? -13.978 6.985 14.119 1.00 94.44 97 GLU A N 1
ATOM 783 C CA . GLU A 1 97 ? -15.018 5.956 14.154 1.00 94.44 97 GLU A CA 1
ATOM 784 C C . GLU A 1 97 ? -15.146 5.285 15.529 1.00 94.44 97 GLU A C 1
ATOM 786 O O . GLU A 1 97 ? -14.356 5.505 16.452 1.00 94.44 97 GLU A O 1
ATOM 791 N N . ASP A 1 98 ? -16.169 4.440 15.672 1.00 91.88 98 ASP A N 1
ATOM 792 C CA . ASP A 1 98 ? -16.322 3.592 16.852 1.00 91.88 98 ASP A CA 1
ATOM 793 C C . ASP A 1 98 ? -15.200 2.531 16.914 1.00 91.88 98 ASP A C 1
ATOM 795 O O . ASP A 1 98 ? -14.699 2.057 15.895 1.00 91.88 98 ASP A O 1
ATOM 799 N N . ALA A 1 99 ? -14.825 2.100 18.124 1.00 86.19 99 ALA A N 1
ATOM 800 C CA . ALA A 1 99 ? -13.671 1.214 18.350 1.00 86.19 99 ALA A CA 1
ATOM 801 C C . ALA A 1 99 ? -13.760 -0.172 17.667 1.00 86.1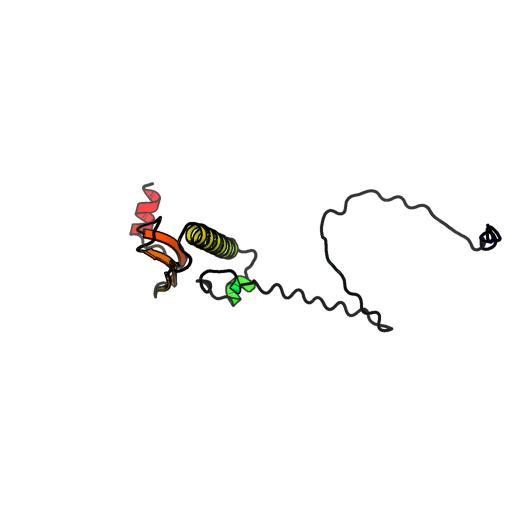9 99 ALA A C 1
ATOM 803 O O . ALA A 1 99 ? -12.753 -0.885 17.571 1.00 86.19 99 ALA A O 1
ATOM 804 N N . GLU A 1 100 ? -14.957 -0.566 17.228 1.00 87.19 100 GLU A N 1
ATOM 805 C CA . GLU A 1 100 ? -15.229 -1.825 16.530 1.00 87.19 100 GLU A CA 1
ATOM 806 C C . GLU A 1 100 ? -15.018 -1.720 15.010 1.00 87.19 100 GLU A C 1
ATOM 808 O O . GLU A 1 100 ? -14.706 -2.724 14.365 1.00 87.19 100 GLU A O 1
ATOM 813 N N . THR A 1 101 ? -15.114 -0.515 14.441 1.00 91.88 101 THR A N 1
ATOM 814 C CA . THR A 1 101 ? -14.987 -0.278 13.000 1.00 91.88 101 THR A CA 1
ATOM 815 C C . THR A 1 101 ? -13.512 -0.141 12.626 1.00 91.88 101 THR A C 1
ATOM 817 O O . THR A 1 101 ? -12.834 0.802 13.027 1.00 91.88 101 THR A O 1
ATOM 820 N N . LYS A 1 102 ? -12.992 -1.098 11.850 1.00 93.81 102 LYS A N 1
ATOM 821 C CA . LYS A 1 102 ? -11.583 -1.137 11.420 1.00 93.81 102 LYS A CA 1
ATOM 822 C C . LYS A 1 102 ? -11.446 -1.332 9.920 1.00 93.81 102 LYS A C 1
ATOM 824 O O . LYS A 1 102 ? -12.338 -1.879 9.267 1.00 93.81 102 LYS A O 1
ATOM 829 N N . PHE A 1 103 ? -10.290 -0.956 9.376 1.00 96.38 103 PHE A N 1
ATOM 830 C CA . PHE A 1 103 ? -9.979 -1.258 7.982 1.00 96.38 103 PHE A CA 1
ATOM 831 C C . PHE A 1 103 ? -9.765 -2.757 7.776 1.00 96.38 103 PHE A C 1
ATOM 833 O O . PHE A 1 103 ? -8.924 -3.395 8.412 1.00 96.38 103 PHE A O 1
ATOM 840 N N . ARG A 1 104 ? -10.469 -3.309 6.790 1.00 95.81 104 ARG A N 1
ATOM 841 C CA . ARG A 1 104 ? -10.125 -4.586 6.180 1.00 95.81 104 ARG A CA 1
ATOM 842 C C . ARG A 1 104 ? -8.983 -4.359 5.200 1.00 95.81 104 ARG A C 1
ATOM 844 O O . ARG A 1 104 ? -9.132 -3.620 4.227 1.00 95.81 104 ARG A O 1
ATOM 851 N N . VAL A 1 105 ? -7.860 -5.016 5.458 1.00 97.00 105 VAL A N 1
ATOM 852 C CA . VAL A 1 105 ? -6.657 -4.926 4.631 1.00 97.00 105 VAL A CA 1
ATOM 853 C C . VAL A 1 105 ? -6.587 -6.135 3.709 1.00 97.00 105 VAL A C 1
ATOM 855 O O . VAL A 1 105 ? -6.617 -7.275 4.170 1.00 97.00 105 VAL A O 1
ATOM 858 N N . ASP A 1 106 ? -6.492 -5.879 2.412 1.00 96.69 106 ASP A N 1
ATOM 859 C CA . ASP A 1 106 ? -6.327 -6.891 1.378 1.00 96.69 106 ASP A CA 1
ATOM 860 C C . ASP A 1 106 ? -5.034 -6.63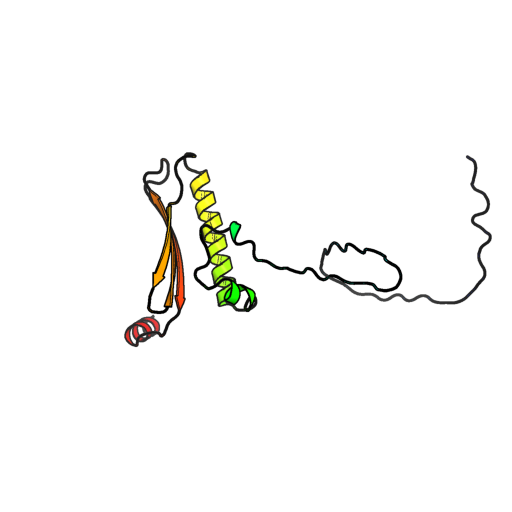3 0.602 1.00 96.69 106 ASP A C 1
ATOM 862 O O . ASP A 1 106 ? -4.869 -5.594 -0.043 1.00 96.69 106 ASP A O 1
ATOM 866 N N . ARG A 1 107 ? -4.094 -7.573 0.698 1.00 96.00 107 ARG A N 1
ATOM 867 C CA . ARG A 1 107 ? -2.829 -7.536 -0.038 1.00 96.00 107 ARG A CA 1
ATOM 868 C C . ARG A 1 107 ? -2.943 -8.487 -1.213 1.00 96.00 107 ARG A C 1
ATOM 870 O O . ARG A 1 107 ? -3.154 -9.682 -1.029 1.00 96.00 107 ARG A O 1
ATOM 877 N N . TRP A 1 108 ? -2.708 -7.964 -2.405 1.00 95.12 108 TRP A N 1
ATOM 878 C CA . TRP A 1 108 ? -2.802 -8.729 -3.638 1.00 95.12 108 TRP A CA 1
ATOM 879 C C . TRP A 1 108 ? -1.566 -8.524 -4.506 1.00 95.12 108 TRP A C 1
ATOM 881 O O . TRP A 1 108 ? -0.868 -7.508 -4.441 1.00 95.12 108 TRP A O 1
ATOM 891 N N . THR A 1 109 ? -1.299 -9.519 -5.340 1.00 93.94 109 THR A N 1
ATOM 892 C CA . THR A 1 109 ? -0.193 -9.535 -6.295 1.00 93.94 109 THR A CA 1
ATOM 893 C C . THR A 1 109 ? -0.721 -9.938 -7.665 1.00 93.94 109 THR A C 1
ATOM 895 O O . THR A 1 109 ? -1.787 -10.545 -7.786 1.00 93.94 109 THR A O 1
ATOM 898 N N . ARG A 1 110 ? 0.002 -9.568 -8.722 1.00 91.38 110 ARG A N 1
ATOM 899 C CA . ARG A 1 110 ? -0.365 -9.887 -10.110 1.00 91.38 110 ARG A CA 1
ATOM 900 C C . ARG A 1 110 ? 0.763 -10.629 -10.812 1.00 91.38 110 ARG A C 1
ATOM 902 O O . ARG A 1 110 ? 1.935 -10.372 -10.548 1.00 91.38 110 ARG A O 1
ATOM 909 N N . GLN A 1 111 ? 0.405 -11.529 -11.728 1.00 87.88 111 GLN A N 1
ATOM 910 C CA . GLN A 1 111 ? 1.368 -12.387 -12.436 1.00 87.88 111 GLN A CA 1
ATOM 911 C C . GLN A 1 111 ? 2.348 -11.588 -13.302 1.00 87.88 111 GLN A C 1
ATOM 913 O O . GLN A 1 111 ? 3.523 -11.921 -13.390 1.00 87.88 111 GLN A O 1
ATOM 918 N N . GLU A 1 112 ? 1.872 -10.497 -13.895 1.00 83.94 112 GLU A N 1
ATOM 919 C CA . GLU A 1 112 ? 2.659 -9.579 -14.726 1.00 83.94 112 GLU A CA 1
ATOM 920 C C . GLU A 1 112 ? 3.616 -8.662 -13.936 1.00 83.94 112 GLU A C 1
ATOM 922 O O . GLU A 1 112 ? 4.319 -7.850 -14.534 1.00 83.94 112 GLU A O 1
ATOM 927 N N . GLY A 1 113 ? 3.692 -8.837 -12.609 1.00 87.31 113 GLY A N 1
ATOM 928 C CA . GLY A 1 113 ? 4.674 -8.208 -11.723 1.00 87.31 113 GLY A CA 1
ATOM 929 C C . GLY A 1 113 ? 4.104 -7.057 -10.898 1.00 87.31 113 GLY A C 1
ATOM 930 O O . GLY A 1 113 ? 3.315 -6.258 -11.386 1.00 87.31 113 GLY A O 1
ATOM 931 N N . GLY A 1 114 ? 4.495 -6.942 -9.630 1.00 90.88 114 GLY A N 1
ATOM 932 C CA . GLY A 1 114 ? 3.979 -5.930 -8.701 1.00 90.88 114 GLY A CA 1
ATOM 933 C C . GLY A 1 114 ? 2.706 -6.366 -7.966 1.00 90.88 114 GLY A C 1
ATOM 934 O O . GLY A 1 114 ? 2.380 -7.551 -7.886 1.00 90.88 114 GLY A O 1
ATOM 935 N N . GLY A 1 115 ? 1.973 -5.399 -7.425 1.00 95.69 115 GLY A N 1
ATOM 936 C CA . GLY A 1 115 ? 0.797 -5.648 -6.597 1.00 95.69 115 GLY A CA 1
ATOM 937 C C . GLY A 1 115 ? 0.304 -4.392 -5.893 1.00 95.69 115 GLY A C 1
ATOM 938 O O . GLY A 1 115 ? 0.601 -3.266 -6.304 1.00 95.69 115 GLY A O 1
ATOM 939 N N . GLY A 1 116 ? -0.441 -4.587 -4.813 1.00 96.19 116 GLY A N 1
ATOM 940 C CA . GLY A 1 116 ? -0.982 -3.489 -4.033 1.00 96.19 116 GLY A CA 1
ATOM 941 C C . GLY A 1 116 ? -1.527 -3.917 -2.682 1.00 96.19 116 GLY A C 1
ATOM 942 O O . GLY A 1 116 ? -1.623 -5.103 -2.360 1.00 96.19 116 GLY A O 1
ATOM 943 N N . ILE A 1 117 ? -1.875 -2.907 -1.892 1.00 97.38 117 ILE A N 1
ATOM 944 C CA . ILE A 1 117 ? -2.548 -3.066 -0.608 1.00 97.38 117 ILE A CA 1
ATOM 945 C C . ILE A 1 117 ? -3.784 -2.182 -0.645 1.00 97.38 117 ILE A C 1
ATOM 947 O O . ILE A 1 117 ? -3.700 -0.966 -0.842 1.00 97.38 117 ILE A O 1
ATOM 951 N N . THR A 1 118 ? -4.927 -2.814 -0.445 1.00 97.44 118 THR A N 1
ATOM 952 C CA . THR A 1 118 ? -6.241 -2.197 -0.452 1.00 97.44 118 THR A CA 1
ATOM 953 C C . THR A 1 118 ? -6.786 -2.215 0.967 1.00 97.44 118 THR A C 1
ATOM 955 O O . THR A 1 118 ? -7.047 -3.278 1.519 1.00 97.44 118 THR A O 1
ATOM 958 N N . CYS A 1 119 ? -6.947 -1.039 1.569 1.00 97.38 119 CYS A N 1
ATOM 959 C CA . CYS A 1 119 ? -7.580 -0.894 2.876 1.00 97.38 119 CYS A CA 1
ATOM 960 C C . CYS A 1 119 ? -8.991 -0.359 2.666 1.00 97.38 119 CYS A C 1
ATOM 962 O O . CYS A 1 119 ? -9.147 0.749 2.152 1.00 97.38 119 CYS A O 1
ATOM 964 N N . ILE A 1 120 ? -10.010 -1.119 3.066 1.00 97.00 120 ILE A N 1
ATOM 965 C CA . ILE A 1 120 ? -11.417 -0.723 2.934 1.00 97.00 120 ILE A CA 1
ATOM 966 C C . ILE A 1 120 ? -12.096 -0.787 4.299 1.00 97.00 120 ILE A C 1
ATOM 968 O O . ILE A 1 120 ? -11.998 -1.788 5.003 1.00 97.00 120 ILE A O 1
ATOM 972 N N . MET A 1 121 ? -12.817 0.272 4.637 1.00 96.19 121 MET A N 1
ATOM 973 C CA . MET A 1 121 ? -13.723 0.352 5.776 1.00 96.19 121 MET A CA 1
ATOM 974 C C . MET A 1 121 ? -15.141 0.555 5.239 1.00 96.19 121 MET A C 1
ATOM 976 O O . MET A 1 121 ? -15.338 1.321 4.291 1.00 96.19 121 MET A O 1
ATOM 980 N N . GLN A 1 122 ? -16.107 -0.172 5.789 1.00 95.12 122 GLN A N 1
ATOM 981 C CA . GLN A 1 122 ? -17.506 -0.143 5.361 1.00 95.12 122 GLN A CA 1
ATOM 982 C C . GLN A 1 122 ? -18.414 -0.120 6.580 1.00 95.12 122 GLN A C 1
ATOM 984 O O . GLN A 1 122 ? -18.021 -0.624 7.630 1.00 95.12 122 GLN A O 1
ATOM 989 N N . ASP A 1 123 ? -19.613 0.430 6.395 1.00 93.81 123 ASP A N 1
ATOM 990 C CA . ASP A 1 123 ? -20.678 0.446 7.397 1.00 93.81 123 ASP A CA 1
ATOM 991 C C . ASP A 1 123 ? -20.233 1.117 8.711 1.00 93.81 123 ASP A C 1
ATOM 993 O O . ASP A 1 123 ? -20.619 0.708 9.806 1.00 93.81 123 ASP A O 1
ATOM 997 N N . GLY A 1 124 ? -19.390 2.151 8.589 1.00 92.00 124 GLY A N 1
ATOM 998 C CA . GLY A 1 124 ? -18.964 2.991 9.701 1.00 92.00 124 GLY A CA 1
ATOM 999 C C . GLY A 1 124 ? -20.067 3.948 10.141 1.00 92.00 124 GLY A C 1
ATOM 1000 O O . GLY A 1 124 ? -21.029 4.221 9.417 1.00 92.00 124 GLY A O 1
ATOM 1001 N N . ARG A 1 125 ? -19.920 4.483 11.351 1.00 93.69 125 ARG A N 1
ATOM 1002 C CA . ARG A 1 125 ? -20.864 5.441 11.921 1.00 93.69 125 ARG A CA 1
ATOM 1003 C C . ARG A 1 125 ? -20.724 6.814 11.271 1.00 93.69 125 ARG A C 1
ATOM 1005 O O . ARG A 1 125 ? -21.732 7.496 11.089 1.00 93.69 125 ARG A O 1
ATOM 1012 N N . VAL A 1 126 ? -19.495 7.235 10.961 1.00 94.81 126 VAL A N 1
ATOM 1013 C CA . VAL A 1 126 ? -19.204 8.524 10.311 1.00 94.81 126 VAL A CA 1
ATOM 1014 C C . VAL A 1 126 ? -19.079 8.347 8.799 1.00 94.81 126 VAL A C 1
ATOM 1016 O O . VAL A 1 126 ? -19.666 9.110 8.031 1.00 94.81 126 VAL A O 1
ATOM 1019 N N . PHE A 1 127 ? -18.342 7.329 8.365 1.00 95.25 127 PHE A N 1
ATOM 1020 C CA . PHE A 1 127 ? -18.092 7.003 6.972 1.00 95.25 127 PHE A CA 1
ATOM 1021 C C . PHE A 1 127 ? -18.873 5.750 6.569 1.00 95.25 127 PHE A C 1
ATOM 1023 O O . PHE A 1 127 ? -18.541 4.640 6.979 1.00 95.25 127 PHE A O 1
ATOM 1030 N N . GLU A 1 128 ? -19.837 5.904 5.656 1.00 95.38 128 GLU A N 1
ATOM 1031 C CA . GLU A 1 128 ? -20.502 4.759 5.011 1.00 95.38 128 GLU A CA 1
ATOM 1032 C C . GLU A 1 128 ? -19.470 3.839 4.335 1.00 95.38 128 GLU A C 1
ATOM 1034 O O . GLU A 1 128 ? -19.537 2.610 4.423 1.00 95.38 128 GLU A O 1
ATOM 1039 N N . LYS A 1 129 ? -18.474 4.443 3.673 1.00 95.69 129 LYS A N 1
ATOM 1040 C CA . LYS A 1 129 ? -17.361 3.732 3.049 1.00 95.69 129 LYS A CA 1
ATOM 1041 C C . LYS A 1 129 ? -16.119 4.610 2.955 1.00 95.69 129 LYS A C 1
ATOM 1043 O O . LYS A 1 129 ? -16.183 5.730 2.455 1.00 95.69 129 LYS A O 1
ATOM 1048 N N . ALA A 1 130 ? -14.973 4.062 3.344 1.00 96.31 130 ALA A N 1
ATOM 1049 C CA . ALA A 1 130 ? -13.666 4.681 3.151 1.00 96.31 130 ALA A CA 1
ATOM 1050 C C . ALA A 1 130 ? -12.685 3.680 2.534 1.00 96.31 130 ALA A C 1
ATOM 1052 O O . ALA A 1 130 ? -12.732 2.482 2.816 1.00 96.31 130 ALA A O 1
ATOM 1053 N N . GLY A 1 131 ? -11.791 4.166 1.674 1.00 96.50 131 GLY A N 1
ATOM 1054 C CA . GLY A 1 131 ? -10.806 3.333 0.994 1.00 96.50 131 GLY A CA 1
ATOM 1055 C C . GLY A 1 131 ? -9.471 4.047 0.844 1.00 96.50 131 GLY A C 1
ATOM 1056 O O . GLY A 1 131 ? -9.427 5.167 0.340 1.00 96.50 131 GLY A O 1
ATOM 1057 N N . VAL A 1 132 ? -8.384 3.391 1.248 1.00 97.56 132 VAL A N 1
ATOM 1058 C CA . VAL A 1 132 ? -7.014 3.890 1.078 1.00 97.56 132 VAL A CA 1
ATOM 1059 C C . VAL A 1 132 ? -6.189 2.809 0.395 1.00 97.56 132 VAL A C 1
ATOM 1061 O O . VAL A 1 132 ? -5.849 1.789 0.996 1.00 97.56 132 VAL A O 1
ATOM 1064 N N . ASN A 1 133 ? -5.865 3.037 -0.876 1.00 97.19 133 ASN A N 1
ATOM 1065 C CA . ASN A 1 133 ? -5.224 2.042 -1.729 1.00 97.19 133 ASN A CA 1
ATOM 1066 C C . ASN A 1 133 ? -3.827 2.495 -2.136 1.00 97.19 133 ASN A C 1
ATOM 1068 O O . ASN A 1 133 ? -3.637 3.642 -2.544 1.00 97.19 133 ASN A O 1
ATOM 1072 N N . ILE A 1 134 ? -2.879 1.564 -2.105 1.00 97.06 134 ILE A N 1
ATOM 1073 C CA . ILE A 1 134 ? -1.561 1.739 -2.710 1.00 97.06 134 ILE A CA 1
ATOM 1074 C C . ILE A 1 134 ? -1.313 0.642 -3.737 1.00 97.06 134 ILE A C 1
ATOM 1076 O O . ILE A 1 134 ? -1.802 -0.481 -3.611 1.00 97.06 134 ILE A O 1
ATOM 1080 N N . SER A 1 135 ? -0.525 0.971 -4.755 1.00 95.88 135 SER A N 1
ATOM 1081 C CA . SER A 1 135 ? -0.090 0.011 -5.762 1.00 95.88 135 SER A CA 1
ATOM 1082 C C . SER A 1 135 ? 1.371 0.252 -6.107 1.00 95.88 135 SER A C 1
ATOM 1084 O O . SER A 1 135 ? 1.810 1.395 -6.233 1.00 95.88 135 SER A O 1
ATOM 1086 N N . VAL A 1 136 ? 2.117 -0.840 -6.245 1.00 95.31 136 VAL A N 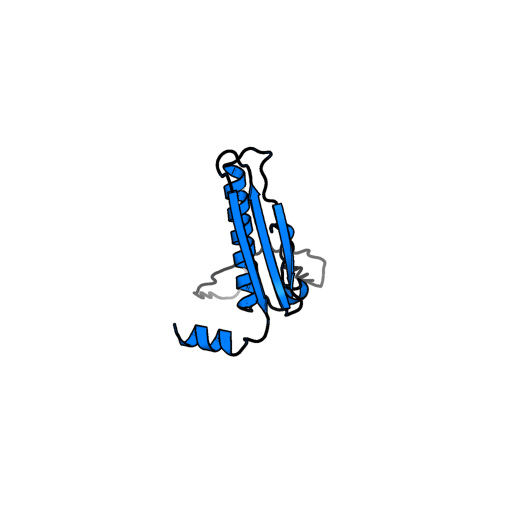1
ATOM 1087 C CA . VAL A 1 136 ? 3.508 -0.849 -6.692 1.00 95.31 136 VAL A CA 1
ATOM 1088 C C . VAL A 1 136 ? 3.555 -1.761 -7.905 1.00 95.31 136 VAL A C 1
ATOM 1090 O O . VAL A 1 136 ? 3.436 -2.980 -7.812 1.00 95.31 136 VAL A O 1
ATOM 1093 N N . VAL A 1 137 ? 3.633 -1.135 -9.072 1.00 93.94 137 VAL A N 1
ATOM 1094 C CA . VAL A 1 137 ? 3.433 -1.764 -10.376 1.00 93.94 137 VAL A CA 1
ATOM 1095 C C . VAL A 1 137 ? 4.774 -1.808 -11.090 1.00 93.94 137 VAL A C 1
ATOM 1097 O O . VAL A 1 137 ? 5.337 -0.775 -11.443 1.00 93.94 137 VAL A O 1
ATOM 1100 N N . SER A 1 138 ? 5.266 -3.015 -11.335 1.00 91.00 138 SER A N 1
ATOM 1101 C CA . SER A 1 138 ? 6.455 -3.289 -12.139 1.00 91.00 138 SER A CA 1
ATOM 1102 C C . SER A 1 138 ? 6.061 -4.097 -13.374 1.00 91.00 138 SER A C 1
ATOM 1104 O O . SER A 1 138 ? 5.135 -4.900 -13.321 1.00 91.00 138 SER A O 1
ATOM 1106 N N . GLY A 1 139 ? 6.705 -3.828 -14.510 1.00 90.44 139 GLY A N 1
ATOM 1107 C CA . GLY A 1 139 ? 6.404 -4.488 -15.780 1.00 90.44 139 GLY A CA 1
ATOM 1108 C C . GLY A 1 139 ? 6.827 -3.660 -16.991 1.00 90.44 139 GLY A C 1
ATOM 1109 O O . GLY A 1 139 ? 7.315 -2.535 -16.857 1.00 90.44 139 GLY A O 1
ATOM 1110 N N . SER A 1 140 ? 6.638 -4.225 -18.181 1.00 90.44 140 SER A N 1
ATOM 1111 C CA . SER A 1 140 ? 6.810 -3.510 -19.445 1.00 90.44 140 SER A CA 1
ATOM 1112 C C . SER A 1 140 ? 5.536 -2.743 -19.805 1.00 90.44 140 SER A C 1
ATOM 1114 O O . SER A 1 140 ? 4.421 -3.196 -19.547 1.00 90.44 140 SER A O 1
ATOM 1116 N N . LEU A 1 141 ? 5.686 -1.559 -20.405 1.00 89.75 141 LEU A N 1
ATOM 1117 C CA . LEU A 1 141 ? 4.532 -0.790 -20.865 1.00 89.75 141 LEU A CA 1
ATOM 1118 C C . LEU A 1 141 ? 4.059 -1.302 -22.232 1.00 89.75 141 LEU A C 1
ATOM 1120 O O . LEU A 1 141 ? 4.850 -1.302 -23.180 1.00 89.75 141 LEU A O 1
ATOM 1124 N N . PRO A 1 142 ? 2.777 -1.680 -22.381 1.00 91.06 142 PRO A N 1
ATOM 1125 C CA . PRO A 1 142 ? 2.248 -2.082 -23.674 1.00 91.06 142 PRO A CA 1
ATOM 1126 C C . PRO A 1 142 ? 2.128 -0.863 -24.615 1.00 91.06 142 PRO A C 1
ATOM 1128 O O . PRO A 1 142 ? 1.815 0.240 -24.152 1.00 91.06 142 PRO A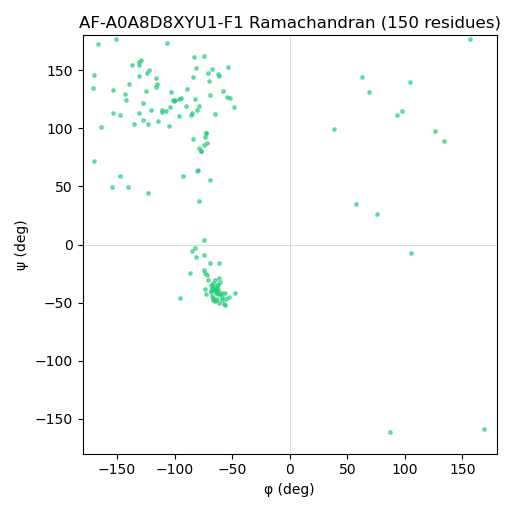 O 1
ATOM 1131 N N . PRO A 1 143 ? 2.302 -1.039 -25.942 1.00 93.62 143 PRO A N 1
ATOM 1132 C CA . PRO A 1 143 ? 2.187 0.041 -26.928 1.00 93.62 143 PRO A CA 1
ATOM 1133 C C . PRO A 1 143 ? 0.945 0.946 -26.793 1.00 93.62 143 PRO A C 1
ATOM 1135 O O . PRO A 1 143 ? 1.109 2.165 -26.883 1.00 93.62 143 PRO A O 1
ATOM 1138 N N . PRO A 1 144 ? -0.278 0.431 -26.524 1.00 92.56 144 PRO A N 1
ATOM 1139 C CA . PRO A 1 144 ? -1.443 1.294 -26.311 1.00 92.56 144 PRO A CA 1
ATOM 1140 C C . PRO A 1 144 ? -1.321 2.202 -25.079 1.00 92.56 144 PRO A C 1
ATOM 1142 O O . PRO A 1 144 ? -1.733 3.359 -25.144 1.00 92.56 144 PRO A O 1
ATOM 1145 N N . ALA A 1 145 ? -0.724 1.731 -23.977 1.00 90.44 145 ALA A N 1
ATOM 1146 C CA . ALA A 1 145 ? -0.512 2.564 -22.790 1.00 90.44 145 ALA A CA 1
ATOM 1147 C C . ALA A 1 145 ? 0.483 3.697 -23.082 1.00 90.44 145 ALA A C 1
ATOM 1149 O O . ALA A 1 145 ? 0.262 4.840 -22.689 1.00 90.44 145 ALA A O 1
ATOM 1150 N N . VAL A 1 146 ? 1.539 3.403 -23.851 1.00 92.88 146 VAL A N 1
ATOM 1151 C CA . VAL A 1 146 ? 2.505 4.415 -24.304 1.00 92.88 146 VAL A CA 1
ATOM 1152 C C . VAL A 1 146 ? 1.831 5.457 -25.201 1.00 92.88 146 VAL A C 1
ATOM 1154 O O . VAL A 1 146 ? 2.085 6.651 -25.048 1.00 92.88 146 VAL A O 1
ATOM 1157 N N . ALA A 1 147 ? 0.950 5.029 -26.109 1.00 94.25 147 ALA A N 1
ATOM 1158 C CA . ALA A 1 147 ? 0.196 5.941 -26.966 1.00 94.25 147 ALA A CA 1
ATOM 1159 C C . ALA A 1 147 ? -0.694 6.895 -26.148 1.00 94.25 147 ALA A C 1
ATOM 1161 O O . ALA A 1 147 ? -0.702 8.094 -26.411 1.00 94.25 147 ALA A O 1
ATOM 1162 N N . GLN A 1 148 ? -1.376 6.390 -25.113 1.00 94.38 148 GLN A N 1
ATOM 1163 C CA . GLN A 1 148 ? -2.196 7.215 -24.217 1.00 94.38 148 GLN A CA 1
ATOM 1164 C C . GLN A 1 148 ? -1.374 8.219 -23.402 1.00 94.38 148 GLN A C 1
ATOM 1166 O O . GLN A 1 148 ? -1.818 9.347 -23.209 1.00 94.38 148 GLN A O 1
ATOM 1171 N N . MET A 1 149 ? -0.181 7.837 -22.938 1.00 93.38 149 MET A N 1
ATOM 1172 C CA . MET A 1 149 ? 0.704 8.742 -22.194 1.00 93.38 149 MET A CA 1
ATOM 1173 C C . MET A 1 149 ? 1.225 9.890 -23.058 1.00 93.38 149 MET A C 1
ATOM 1175 O O . MET A 1 149 ? 1.365 10.997 -22.558 1.00 93.38 149 MET A O 1
ATOM 1179 N N . ARG A 1 150 ? 1.494 9.640 -24.347 1.00 93.00 150 ARG A N 1
ATOM 1180 C CA . ARG A 1 150 ? 1.956 10.671 -25.295 1.00 93.00 150 ARG A CA 1
ATOM 1181 C C . ARG A 1 150 ? 0.858 11.634 -25.743 1.00 93.00 150 ARG A C 1
ATOM 1183 O O . ARG A 1 150 ? 1.174 12.701 -26.248 1.00 93.00 150 ARG A O 1
ATOM 1190 N N . ALA A 1 151 ? -0.406 11.230 -25.630 1.00 93.50 151 ALA A N 1
ATOM 1191 C CA . ALA A 1 151 ? -1.553 12.043 -26.028 1.00 93.50 151 ALA A CA 1
ATOM 1192 C C . ALA A 1 151 ? -1.969 13.077 -24.962 1.00 93.50 151 ALA A C 1
ATOM 1194 O O . ALA A 1 151 ? -2.920 13.823 -25.192 1.00 93.50 151 ALA A O 1
ATOM 1195 N N . ARG A 1 152 ? -1.304 13.085 -23.801 1.00 76.88 152 ARG A N 1
ATOM 1196 C CA . ARG A 1 152 ? -1.527 14.006 -22.682 1.00 76.88 152 ARG A CA 1
ATOM 1197 C C . ARG A 1 152 ? -0.375 14.992 -22.568 1.00 76.88 152 ARG A C 1
ATOM 1199 O O . ARG A 1 152 ? -0.654 16.116 -22.104 1.00 76.88 152 ARG A O 1
#

Foldseek 3Di:
DPDPDDPPPPDDDDDDDDDDDDDDDDDDPDDDDFDDDPDDRPPPPPPPVQPPQVQFPDHFQDDSVVLVVPVVDPLSVVSVVLRNVLSVVQVVVCVVFDVVWHWDWDWDADPQGWTKIKTWTDPTPVDNIDIRIDTDDDHDDDPVNVVVVVVD

Radius of gyration: 28.88 Å; Cα contacts (8 Å, |Δi|>4): 128; chains: 1; bounding box: 77×40×82 Å

Mean predicted aligned error: 15.14 Å

Solvent-accessible surface area (backbone atoms only — not comparable to full-atom values): 10244 Å² total; per-residue (Å²): 146,80,80,96,68,77,98,76,80,84,85,84,82,85,84,88,75,92,79,90,80,87,81,89,86,78,84,76,97,74,88,82,86,83,76,91,53,94,90,58,89,77,78,78,80,79,78,76,80,70,75,74,64,82,72,41,82,58,81,72,80,62,61,67,68,59,44,68,77,35,59,87,38,69,66,39,47,47,52,56,49,52,44,48,50,49,30,55,50,51,56,52,55,38,66,74,38,54,94,84,52,60,69,48,70,46,77,51,72,47,94,74,42,42,28,32,42,41,32,40,32,65,79,40,87,77,43,63,64,48,75,54,74,51,73,49,82,45,72,82,82,53,71,70,59,54,52,58,61,73,75,107

pLDDT: mean 75.86, std 24.53, range [28.17, 97.56]

Nearest PDB structures (foldseek):
  3e8j-assembly1_B  TM=9.223E-01  e=6.595E-04  Leishmania naiffi
  5eo6-assembly1_B  TM=8.064E-01  e=8.983E-04  Acinetobacter baumannii
  5eo6-assembly1_A  TM=7.787E-01  e=6.595E-04  Acinetobacter baumannii
  3dwr-assembly1_A  TM=8.308E-01  e=1.081E-03  Leishmania major
  3u0k-assembly1_A  TM=2.517E-01  e=3.547E+00  Entacmaea quadricolor

Sequence (152 aa):
MIIQSCFRTFQNIGLYSVFKQVGTLRKQKQRVTAVLLWGSLFINNTDTSSMDLSTFMAEPVTDKKHLEDNQDDMKTRMELMIMKIQTDFCRALEKEEDAETKFRVDRWTRQEGGGGITCIMQDGRVFEKAGVNISVVSGSLPPPAVAQMRAR

Secondary structure (DSSP, 8-state):
------------S------------------------TT-------------GGGSSS--SS-HHHHHHTTTSHHHHHHHHHHHHHHHHHHHHHHTS-TT--PEEEEEE-TTSEEEEEEEEES-SS-SEEEEEEEEE-SPPPHHHHHHHHT-

InterPro domains:
  IPR001260 Coproporphyrinogen III oxidase, aerobic [PF01218] (77-150)
  IPR001260 Coproporphyrinogen III oxidase, aerobic [PR00073] (101-117)
  IPR001260 Coproporphyrinogen III oxidase, aerobic [PR00073] (118-139)
  IPR001260 Coproporphyrinogen III oxidase, aerobic [PTHR10755] (34-152)
  IPR036406 Oxygen-dependent coproporphyrinogen III oxidase superfamily [G3DSA:3.40.1500.10] (41-152)
  IPR036406 Oxygen-dependent coproporphyrinogen III oxidase superfamily [SSF102886] (70-150)

Organism: NCBI:txid428564